Protein AF-A0A1H6VZK2-F1 (afdb_monomer)

Sequence (134 aa):
MATTILATEIADLRQQRRDTRRELARVRWWRRLVRARRDLAVAFIADPIGAGSAGLDLSWEALAAGAPTSSELADAVWPEAEASSVAALESLDDLDTRLAAYEARVVATLDSVTGQMVRAMARAHTVETEEEEA

Radius of gyration: 27.33 Å; Cα contacts (8 Å, |Δi|>4): 57; chains: 1; bounding box: 54×19×81 Å

Solvent-accessible surface area (backbone atoms only — not comparable to full-atom values): 7649 Å² total; per-residue (Å²): 110,69,66,62,53,48,52,50,54,42,51,52,37,53,50,51,44,52,52,42,52,53,50,48,52,52,50,53,51,51,45,53,51,47,49,53,52,41,53,52,39,50,49,62,68,66,45,62,77,81,69,61,84,75,83,70,63,75,71,58,60,76,68,42,87,86,62,82,47,76,66,58,51,43,49,72,74,46,77,71,75,72,80,65,45,73,69,57,48,54,54,42,50,55,48,47,52,54,48,50,57,47,46,52,52,43,51,54,47,41,54,50,40,49,54,49,37,52,52,47,51,53,54,46,52,54,52,54,53,54,63,73,75,104

pLDDT: mean 83.79, std 15.31, range [45.97, 98.5]

Organism: NCBI:txid1043493

Mean predicted aligned error: 9.45 Å

Nearest PDB structures (foldseek):
  8iyj-assembly1_b2  TM=3.675E-01  e=3.718E+00  Mus musculus
  5sx9-assembly1_B  TM=3.928E-01  e=4.965E+00  Homo sapiens
  5sxa-assembly1_B  TM=3.840E-01  e=5.261E+00  Homo sapiens
  8w9b-assembly1_B  TM=4.079E-01  e=7.026E+00  Homo sapiens

Structure (mmCIF, N/CA/C/O backbone):
data_AF-A0A1H6VZK2-F1
#
_entry.id   AF-A0A1H6VZK2-F1
#
loop_
_atom_site.group_PDB
_atom_site.id
_atom_site.type_symbol
_atom_site.label_atom_id
_atom_site.label_alt_id
_atom_site.label_comp_id
_atom_site.label_asym_id
_atom_site.label_entity_id
_atom_site.label_seq_id
_atom_site.pdbx_PDB_ins_code
_atom_site.Cartn_x
_atom_site.Cartn_y
_atom_site.Cartn_z
_atom_site.occupancy
_atom_site.B_iso_or_equiv
_atom_site.auth_seq_id
_atom_site.auth_comp_id
_atom_site.auth_asym_id
_atom_site.auth_atom_id
_atom_site.pdbx_PDB_model_num
ATOM 1 N N . MET A 1 1 ? -21.110 6.439 33.977 1.00 66.88 1 MET A N 1
ATOM 2 C CA . MET A 1 1 ? -19.693 6.854 33.777 1.00 66.88 1 MET A CA 1
ATOM 3 C C . MET A 1 1 ? -18.907 5.836 32.955 1.00 66.88 1 MET A C 1
ATOM 5 O O . MET A 1 1 ? -18.232 6.251 32.021 1.00 66.88 1 MET A O 1
ATOM 9 N N . ALA A 1 2 ? -18.998 4.534 33.262 1.00 77.50 2 ALA A N 1
ATOM 10 C CA . ALA A 1 2 ? -18.329 3.474 32.497 1.00 77.50 2 ALA A CA 1
ATOM 11 C C . ALA A 1 2 ? -18.714 3.479 31.001 1.00 77.50 2 ALA A C 1
ATOM 13 O O . ALA A 1 2 ? -17.837 3.457 30.141 1.00 77.50 2 ALA A O 1
ATOM 14 N N . THR A 1 3 ? -20.001 3.651 30.692 1.00 84.50 3 THR A N 1
ATOM 15 C CA . THR A 1 3 ? -20.553 3.733 29.326 1.00 84.50 3 THR A CA 1
ATOM 16 C C . THR A 1 3 ? -19.934 4.872 28.504 1.00 84.50 3 THR A C 1
ATOM 18 O O . THR A 1 3 ? -19.543 4.684 27.356 1.00 84.50 3 THR A O 1
ATOM 21 N N . THR A 1 4 ? -19.739 6.053 29.103 1.00 87.31 4 THR A N 1
ATOM 22 C CA . THR A 1 4 ? -19.118 7.219 28.442 1.00 87.31 4 THR A CA 1
ATOM 23 C C . THR A 1 4 ? -17.631 7.003 28.135 1.00 87.31 4 THR A C 1
ATOM 25 O O . THR A 1 4 ? -17.139 7.448 27.095 1.00 87.31 4 THR A O 1
ATOM 28 N N . ILE A 1 5 ? -16.913 6.297 29.016 1.00 89.62 5 ILE A N 1
ATOM 29 C CA . ILE A 1 5 ? -15.498 5.951 28.813 1.00 89.62 5 ILE A CA 1
ATOM 30 C C . ILE A 1 5 ? -15.371 4.952 27.656 1.00 89.62 5 ILE A C 1
ATOM 32 O O . ILE A 1 5 ? -14.576 5.175 26.744 1.00 89.62 5 ILE A O 1
ATOM 36 N N . LEU A 1 6 ? -16.209 3.910 27.638 1.00 91.44 6 LEU A N 1
ATOM 37 C CA . LEU A 1 6 ? -16.236 2.915 26.559 1.00 91.44 6 LEU A CA 1
ATOM 38 C C . LEU A 1 6 ? -16.628 3.536 25.210 1.00 91.44 6 LEU A C 1
ATOM 40 O O . LEU A 1 6 ? -16.025 3.219 24.185 1.00 91.44 6 LEU A O 1
ATOM 44 N N . ALA A 1 7 ? -17.586 4.466 25.195 1.00 91.75 7 ALA A N 1
ATOM 45 C CA . ALA A 1 7 ? -17.972 5.183 23.981 1.00 91.75 7 ALA A CA 1
ATOM 46 C C . ALA A 1 7 ? -16.813 6.010 23.395 1.00 91.75 7 ALA A C 1
ATOM 48 O O . ALA A 1 7 ? -16.605 6.001 22.178 1.00 91.75 7 ALA A O 1
ATOM 49 N N . THR A 1 8 ? -16.037 6.681 24.253 1.00 95.12 8 THR A N 1
ATOM 50 C CA . THR A 1 8 ? -14.837 7.433 23.845 1.00 95.12 8 THR A CA 1
ATOM 51 C C . THR A 1 8 ? -13.757 6.496 23.300 1.00 95.12 8 THR A C 1
ATOM 53 O O . THR A 1 8 ? -13.270 6.713 22.194 1.00 95.12 8 THR A O 1
ATOM 56 N N . GLU A 1 9 ? -13.466 5.391 23.999 1.00 96.19 9 GLU A N 1
ATOM 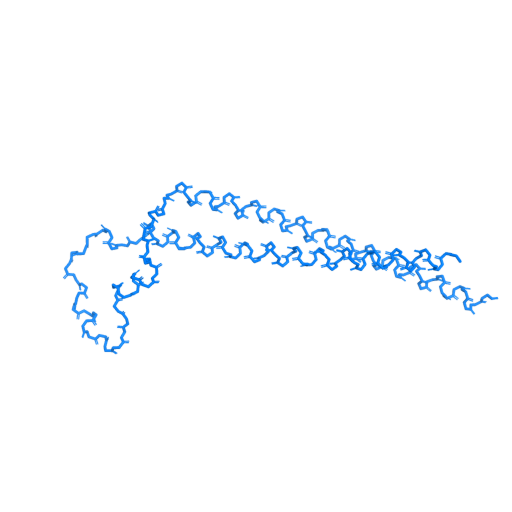57 C CA . GLU A 1 9 ? -12.498 4.374 23.550 1.00 96.19 9 GLU A CA 1
ATOM 58 C C . GLU A 1 9 ? -12.854 3.832 22.150 1.00 96.19 9 GLU A C 1
ATOM 60 O O . GLU A 1 9 ? -12.006 3.736 21.259 1.00 96.19 9 GLU A O 1
ATOM 65 N N . ILE A 1 10 ? -14.132 3.521 21.913 1.00 96.62 10 ILE A N 1
ATOM 66 C CA . ILE A 1 10 ? -14.611 3.037 20.611 1.00 96.62 10 ILE A CA 1
ATOM 67 C C . ILE A 1 10 ? -14.465 4.116 19.525 1.00 96.62 10 ILE A C 1
ATOM 69 O O . ILE A 1 10 ? -14.126 3.793 18.380 1.00 96.62 10 ILE A O 1
ATOM 73 N N . ALA A 1 11 ? -14.740 5.384 19.842 1.00 97.25 11 ALA A N 1
ATOM 74 C CA . ALA A 1 11 ? -14.588 6.489 18.897 1.00 97.25 11 ALA A CA 1
ATOM 75 C C . ALA A 1 11 ? -13.123 6.667 18.464 1.00 97.25 11 ALA A C 1
ATOM 77 O O . ALA A 1 11 ? -12.857 6.764 17.260 1.00 97.25 11 ALA A O 1
ATOM 78 N N . ASP A 1 12 ? -12.189 6.601 19.412 1.00 97.81 12 ASP A N 1
ATOM 79 C CA . ASP A 1 12 ? -10.751 6.692 19.152 1.00 97.81 12 ASP A CA 1
ATOM 80 C C . ASP A 1 12 ? -10.266 5.531 18.276 1.00 97.81 12 ASP A C 1
ATOM 82 O O . ASP A 1 12 ? -9.613 5.744 17.251 1.00 97.81 12 ASP A O 1
ATOM 86 N N . LEU A 1 13 ? -10.678 4.298 18.589 1.00 98.06 13 LEU A N 1
ATOM 87 C CA . LEU A 1 13 ? -10.338 3.115 17.790 1.00 98.06 13 LEU A CA 1
ATOM 88 C C . LEU A 1 13 ? -10.902 3.192 16.363 1.00 98.06 13 LEU A C 1
ATOM 90 O O . LEU A 1 13 ? -10.239 2.793 15.399 1.00 98.06 13 LEU A O 1
ATOM 94 N N . ARG A 1 14 ? -12.110 3.742 16.183 1.00 97.81 14 ARG A N 1
ATOM 95 C CA . ARG A 1 14 ? -12.684 3.986 14.846 1.00 97.81 14 ARG A CA 1
ATOM 96 C C . ARG A 1 14 ? -11.864 5.001 14.064 1.00 97.81 14 ARG A C 1
ATOM 98 O O . ARG A 1 14 ? -11.657 4.802 12.863 1.00 97.81 14 ARG A O 1
ATOM 105 N N . GLN A 1 15 ? -11.425 6.073 14.717 1.00 97.94 15 GLN A N 1
ATOM 106 C CA . GLN A 1 15 ? -10.599 7.090 14.083 1.00 97.94 15 GLN A CA 1
ATOM 107 C C . GLN A 1 15 ? -9.242 6.509 13.679 1.00 97.94 15 GLN A C 1
ATOM 109 O O . GLN A 1 15 ? -8.884 6.563 12.500 1.00 97.94 15 GLN A O 1
ATOM 114 N N . GLN A 1 16 ? -8.569 5.824 14.603 1.00 97.69 16 GLN A N 1
ATOM 115 C CA . GLN A 1 16 ? -7.300 5.154 14.342 1.00 97.69 16 GLN A CA 1
ATOM 116 C C . GLN A 1 16 ? -7.415 4.164 13.175 1.00 97.69 16 GLN A C 1
ATOM 118 O O . GLN A 1 16 ? -6.601 4.189 12.253 1.00 97.69 16 GLN A O 1
ATOM 123 N N . ARG A 1 17 ? -8.484 3.358 13.131 1.00 98.00 17 ARG A N 1
ATOM 124 C CA . ARG A 1 17 ? -8.746 2.422 12.027 1.00 98.00 17 ARG A CA 1
ATOM 125 C C . ARG A 1 17 ? -8.895 3.128 10.677 1.00 98.00 17 ARG A C 1
ATOM 127 O O . ARG A 1 17 ? -8.416 2.612 9.664 1.00 98.00 17 ARG A O 1
ATOM 134 N N . ARG A 1 18 ? -9.576 4.278 10.619 1.00 98.31 18 ARG A N 1
ATOM 135 C CA . ARG A 1 18 ? -9.721 5.059 9.374 1.00 98.31 18 ARG A CA 1
ATOM 136 C C . ARG A 1 18 ? -8.373 5.577 8.893 1.00 98.31 18 ARG A C 1
ATOM 138 O O . ARG A 1 18 ? -8.080 5.462 7.703 1.00 98.31 18 ARG A O 1
ATOM 145 N N . ASP A 1 19 ? -7.554 6.082 9.804 1.00 97.44 19 ASP A N 1
ATOM 146 C CA . ASP A 1 19 ? -6.239 6.620 9.469 1.00 97.44 19 ASP A CA 1
ATOM 147 C C . ASP A 1 19 ? -5.281 5.517 9.013 1.00 97.44 19 ASP A C 1
ATOM 149 O O . ASP A 1 19 ? -4.646 5.655 7.967 1.00 97.44 19 ASP A O 1
ATOM 153 N N . THR A 1 20 ? -5.283 4.354 9.675 1.00 96.56 20 THR A N 1
ATOM 154 C CA . THR A 1 20 ? -4.499 3.194 9.222 1.00 96.56 20 THR A CA 1
ATOM 155 C C . THR A 1 20 ? -4.932 2.707 7.832 1.00 96.56 20 THR A C 1
ATOM 157 O O . THR A 1 20 ? -4.088 2.349 7.014 1.00 96.56 20 THR A O 1
ATOM 160 N N . ARG A 1 21 ? -6.233 2.7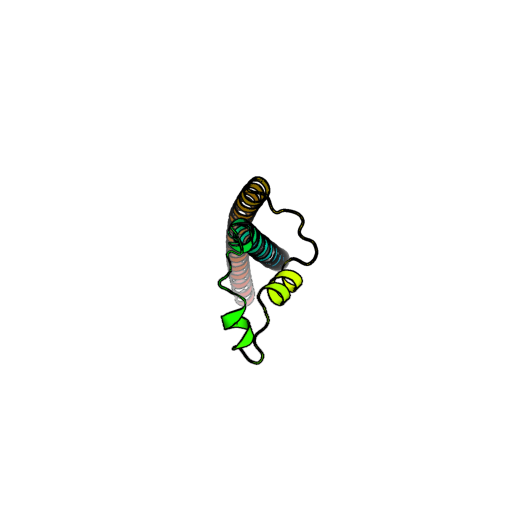36 7.498 1.00 98.25 21 ARG A N 1
ATOM 161 C CA . ARG A 1 21 ? -6.710 2.381 6.142 1.00 98.25 21 ARG A CA 1
ATOM 162 C C . ARG A 1 21 ? -6.249 3.372 5.073 1.00 98.25 21 ARG A C 1
ATOM 164 O O . ARG A 1 21 ? -5.934 2.946 3.963 1.00 98.25 21 ARG A O 1
ATOM 171 N N . ARG A 1 22 ? -6.227 4.672 5.385 1.00 98.44 22 ARG A N 1
ATOM 172 C CA . ARG A 1 22 ? -5.712 5.710 4.474 1.00 98.44 22 ARG A CA 1
ATOM 173 C C . ARG A 1 22 ? -4.227 5.507 4.214 1.00 98.44 22 ARG A C 1
ATOM 175 O O . ARG A 1 22 ? -3.806 5.549 3.061 1.00 98.44 22 ARG A O 1
ATOM 182 N N . GLU A 1 23 ? -3.466 5.221 5.266 1.00 96.69 23 GLU A N 1
ATOM 183 C CA . GLU A 1 23 ? -2.042 4.930 5.136 1.00 96.69 23 GLU A CA 1
ATOM 184 C C . GLU A 1 23 ? -1.806 3.667 4.302 1.00 96.69 23 GLU A C 1
ATOM 186 O O . GLU A 1 23 ? -1.025 3.694 3.357 1.00 96.69 23 GLU A O 1
ATOM 191 N N . LEU A 1 24 ? -2.565 2.592 4.540 1.00 97.88 24 LEU A N 1
ATOM 192 C CA . LEU A 1 24 ? -2.473 1.376 3.729 1.00 97.88 24 LEU A CA 1
ATOM 193 C C . LEU A 1 24 ? -2.730 1.648 2.237 1.00 97.88 24 LEU A C 1
ATOM 195 O O . LEU A 1 24 ? -2.020 1.127 1.377 1.00 97.88 24 LEU A O 1
ATOM 199 N N . ALA A 1 25 ? -3.734 2.469 1.916 1.00 98.00 25 ALA A N 1
ATOM 200 C CA . ALA A 1 25 ? -4.020 2.856 0.536 1.00 98.00 25 ALA A CA 1
ATOM 201 C C . ALA A 1 25 ? -2.865 3.658 -0.086 1.00 98.00 25 ALA A C 1
ATOM 203 O O . ALA A 1 25 ? -2.471 3.379 -1.219 1.00 98.00 25 ALA A O 1
ATOM 204 N N . ARG A 1 26 ? -2.287 4.602 0.667 1.00 97.12 26 ARG A N 1
ATOM 205 C CA . ARG A 1 26 ? -1.125 5.399 0.251 1.00 97.12 26 ARG A CA 1
ATOM 206 C C . ARG A 1 26 ? 0.095 4.520 -0.027 1.00 97.12 26 ARG A C 1
ATOM 208 O O . ARG A 1 26 ? 0.702 4.653 -1.085 1.00 97.12 26 ARG A O 1
ATOM 215 N N . VAL A 1 27 ? 0.428 3.601 0.880 1.00 96.69 27 VAL A N 1
ATOM 216 C CA . VAL A 1 27 ? 1.570 2.685 0.720 1.00 96.69 27 VAL A CA 1
ATOM 217 C C . VAL A 1 27 ? 1.395 1.809 -0.517 1.00 96.69 27 VAL A C 1
ATOM 219 O O . VAL A 1 27 ? 2.311 1.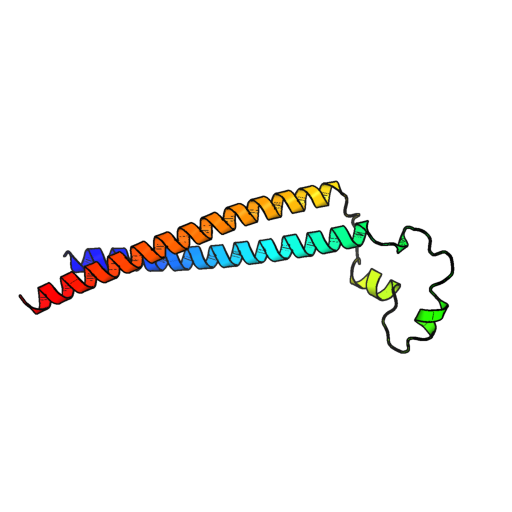694 -1.327 1.00 96.69 27 VAL A O 1
ATOM 222 N N . ARG A 1 28 ? 0.200 1.244 -0.717 1.00 97.88 28 ARG A N 1
ATOM 223 C CA . ARG A 1 28 ? -0.103 0.425 -1.901 1.00 97.88 28 ARG A CA 1
ATOM 224 C C . ARG A 1 28 ? -0.023 1.213 -3.199 1.00 97.88 28 ARG A C 1
ATOM 226 O O . ARG A 1 28 ? 0.436 0.673 -4.202 1.00 97.88 28 ARG A O 1
ATOM 233 N N . TRP A 1 29 ? -0.473 2.464 -3.189 1.00 98.00 29 TRP A N 1
ATOM 234 C CA . TRP A 1 29 ? -0.359 3.344 -4.345 1.00 98.00 29 TRP A CA 1
ATOM 235 C C . TRP A 1 29 ? 1.110 3.585 -4.711 1.00 98.00 29 TRP A C 1
ATOM 237 O O . TRP A 1 29 ? 1.501 3.320 -5.846 1.00 98.00 29 TRP A O 1
ATOM 247 N N . TRP A 1 30 ? 1.943 3.961 -3.736 1.00 97.00 30 TRP A N 1
ATOM 248 C CA . TRP A 1 30 ? 3.380 4.142 -3.956 1.00 97.00 30 TRP A CA 1
ATOM 249 C C . TRP A 1 30 ? 4.063 2.871 -4.445 1.00 97.00 30 TRP A C 1
ATOM 251 O O . TRP A 1 30 ? 4.849 2.913 -5.385 1.00 97.00 30 TRP A O 1
ATOM 261 N N . ARG A 1 31 ? 3.728 1.722 -3.859 1.00 97.06 31 ARG A N 1
ATOM 262 C CA . ARG A 1 31 ? 4.312 0.438 -4.244 1.00 97.06 31 ARG A CA 1
ATOM 263 C C . ARG A 1 31 ? 3.994 0.062 -5.694 1.00 97.06 31 ARG A C 1
ATOM 265 O O . ARG A 1 31 ? 4.864 -0.425 -6.409 1.00 97.06 31 ARG A O 1
ATOM 272 N N . ARG A 1 32 ? 2.769 0.336 -6.162 1.00 97.62 32 ARG A N 1
ATOM 273 C CA . ARG A 1 32 ? 2.398 0.162 -7.580 1.00 97.62 32 ARG A CA 1
ATOM 274 C C . ARG A 1 32 ? 3.214 1.072 -8.493 1.00 97.62 32 ARG A C 1
ATOM 276 O O . ARG A 1 32 ? 3.665 0.615 -9.535 1.00 97.62 32 ARG A O 1
ATOM 283 N N . LEU A 1 33 ? 3.421 2.324 -8.090 1.00 93.81 33 LEU A N 1
ATOM 284 C CA . LEU A 1 33 ? 4.196 3.282 -8.873 1.00 93.81 33 LEU A CA 1
ATOM 285 C C . LEU A 1 33 ? 5.677 2.884 -8.968 1.00 93.81 33 LEU A C 1
ATOM 287 O O . LEU A 1 33 ? 6.246 2.920 -10.054 1.00 93.81 33 LEU A O 1
ATOM 291 N N . VAL A 1 34 ? 6.281 2.444 -7.859 1.00 92.62 34 VAL A N 1
ATOM 292 C CA . VAL A 1 34 ? 7.674 1.961 -7.833 1.00 92.62 34 VAL A CA 1
ATOM 293 C C . VAL A 1 34 ? 7.850 0.751 -8.748 1.00 92.62 34 VAL A C 1
ATOM 295 O O . VAL A 1 34 ? 8.794 0.714 -9.530 1.00 92.62 34 VAL A O 1
ATOM 298 N N . ARG A 1 35 ? 6.913 -0.203 -8.716 1.00 93.69 35 ARG A N 1
ATOM 299 C CA . ARG A 1 35 ? 6.933 -1.369 -9.612 1.00 93.69 35 ARG A CA 1
ATOM 300 C C . ARG A 1 35 ? 6.790 -0.981 -11.074 1.00 93.69 35 ARG A C 1
ATOM 302 O O . ARG A 1 35 ? 7.609 -1.400 -11.872 1.00 93.69 35 ARG A O 1
ATOM 309 N N . ALA A 1 36 ? 5.839 -0.110 -11.405 1.00 92.31 36 ALA A N 1
ATOM 310 C CA . ALA A 1 36 ? 5.700 0.385 -12.772 1.00 92.31 36 ALA A CA 1
ATOM 311 C C . ALA A 1 36 ? 6.988 1.075 -13.258 1.00 92.31 36 ALA A C 1
ATOM 313 O O . ALA A 1 36 ? 7.427 0.859 -14.384 1.00 92.31 36 ALA A O 1
ATOM 31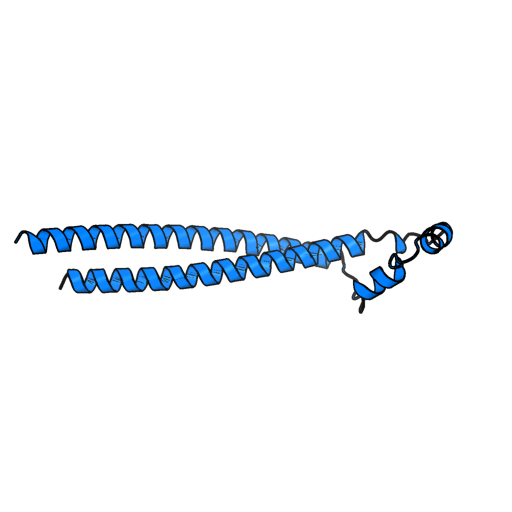4 N N . ARG A 1 37 ? 7.647 1.860 -12.394 1.00 89.75 37 ARG A N 1
ATOM 315 C CA . ARG A 1 37 ? 8.930 2.493 -12.728 1.00 89.75 37 ARG A CA 1
ATOM 316 C C . ARG A 1 37 ? 10.057 1.473 -12.907 1.00 89.75 37 ARG A C 1
ATOM 318 O O . ARG A 1 37 ? 10.879 1.660 -13.802 1.00 89.75 37 ARG A O 1
ATOM 325 N N . ARG A 1 38 ? 10.091 0.423 -12.081 1.00 90.06 38 ARG A N 1
ATOM 326 C CA . ARG A 1 38 ? 11.019 -0.711 -12.205 1.00 90.06 38 ARG A CA 1
ATOM 327 C C . ARG A 1 38 ? 10.811 -1.430 -13.534 1.00 90.06 38 ARG A C 1
ATOM 329 O O . ARG A 1 38 ? 11.781 -1.629 -14.251 1.00 90.06 38 ARG A O 1
ATOM 336 N N . ASP A 1 39 ? 9.570 -1.755 -13.880 1.00 90.25 39 ASP A N 1
ATOM 337 C CA . ASP A 1 39 ? 9.225 -2.451 -15.122 1.00 90.25 39 ASP A CA 1
ATOM 338 C C . ASP A 1 39 ? 9.671 -1.637 -16.347 1.00 90.25 39 ASP A C 1
ATOM 340 O O . ASP A 1 39 ? 10.303 -2.180 -17.251 1.00 90.25 39 ASP A O 1
ATOM 344 N N . LEU A 1 40 ? 9.451 -0.316 -16.332 1.00 86.31 40 LEU A N 1
ATOM 345 C CA . LEU A 1 40 ? 9.952 0.591 -17.372 1.00 86.31 40 LEU A CA 1
ATOM 346 C C . LEU A 1 40 ? 11.486 0.658 -17.420 1.00 86.31 40 LEU A C 1
ATOM 348 O O . LEU A 1 40 ? 12.060 0.706 -18.504 1.00 86.31 40 LEU A O 1
ATOM 352 N N . ALA A 1 41 ? 12.163 0.660 -16.268 1.00 85.81 41 ALA A N 1
ATOM 353 C CA . ALA A 1 41 ? 13.625 0.658 -16.218 1.00 85.81 41 ALA A CA 1
ATOM 354 C C . ALA A 1 41 ? 14.213 -0.655 -16.760 1.00 85.81 41 ALA A C 1
ATOM 356 O O . ALA A 1 41 ? 15.188 -0.625 -17.505 1.00 85.81 41 ALA A O 1
ATOM 357 N N . VAL A 1 42 ? 13.601 -1.798 -16.433 1.00 87.44 42 VAL A N 1
ATOM 358 C CA . VAL A 1 42 ? 13.977 -3.105 -16.990 1.00 87.44 42 VAL A CA 1
ATOM 359 C C . VAL A 1 42 ? 13.753 -3.125 -18.498 1.00 87.44 42 VAL A C 1
ATOM 361 O O . VAL A 1 42 ? 14.650 -3.547 -19.217 1.00 87.44 42 VAL A O 1
ATOM 364 N N . ALA A 1 43 ? 12.607 -2.636 -18.979 1.00 84.25 43 ALA A N 1
ATOM 365 C CA . ALA A 1 43 ? 12.316 -2.557 -20.409 1.00 84.25 43 ALA A CA 1
ATOM 366 C C . ALA A 1 43 ? 13.334 -1.682 -21.158 1.00 84.25 43 ALA A C 1
ATOM 368 O O . ALA A 1 43 ? 13.804 -2.084 -22.212 1.00 84.25 43 ALA A O 1
ATOM 369 N N . PHE A 1 44 ? 13.729 -0.541 -20.582 1.00 80.50 44 PHE A N 1
ATOM 370 C CA . PHE A 1 44 ? 14.757 0.334 -21.155 1.00 80.50 44 PHE A CA 1
ATOM 371 C C . PHE A 1 44 ? 16.136 -0.343 -21.224 1.00 80.50 44 PHE A C 1
ATOM 373 O O . PHE A 1 44 ? 16.832 -0.230 -22.224 1.00 80.50 44 PHE A O 1
ATOM 380 N N . ILE A 1 45 ? 16.540 -1.070 -20.175 1.00 79.38 45 ILE A N 1
ATOM 381 C CA . ILE A 1 45 ? 17.822 -1.799 -20.156 1.00 79.38 45 ILE A CA 1
ATOM 382 C C . ILE A 1 45 ? 17.797 -2.998 -21.116 1.00 79.38 45 ILE A C 1
ATOM 384 O O . ILE A 1 45 ? 18.820 -3.340 -21.706 1.00 79.38 45 ILE A O 1
ATOM 388 N N . ALA A 1 46 ? 16.645 -3.656 -21.245 1.00 78.12 46 ALA A N 1
ATOM 389 C CA . ALA A 1 46 ? 16.451 -4.817 -22.104 1.00 78.12 46 ALA A CA 1
ATOM 390 C C . ALA A 1 46 ? 16.154 -4.453 -23.568 1.00 78.12 46 ALA A C 1
ATOM 392 O O . ALA A 1 46 ? 16.012 -5.373 -24.375 1.00 78.12 46 ALA A O 1
ATOM 393 N N . ASP A 1 47 ? 16.039 -3.161 -23.902 1.00 68.75 47 ASP A N 1
ATOM 394 C CA . ASP A 1 47 ? 15.649 -2.699 -25.231 1.00 68.75 47 ASP A CA 1
ATOM 395 C C . ASP A 1 47 ? 16.641 -3.198 -26.304 1.00 68.75 47 ASP A C 1
ATOM 397 O O . ASP A 1 47 ? 17.817 -2.809 -26.307 1.00 68.75 47 ASP A O 1
ATOM 401 N N . PRO A 1 48 ? 16.199 -4.068 -27.233 1.00 56.31 48 PRO A N 1
ATOM 402 C CA . PRO A 1 48 ? 17.048 -4.586 -28.297 1.00 56.31 48 PRO A CA 1
ATOM 403 C C . PRO A 1 48 ? 17.426 -3.527 -29.342 1.00 56.31 48 PRO A C 1
ATOM 405 O O . PRO A 1 48 ? 18.335 -3.781 -30.132 1.00 56.31 48 PRO A O 1
ATOM 408 N N . ILE A 1 49 ? 16.797 -2.343 -29.356 1.00 54.09 49 ILE A N 1
ATOM 409 C CA . ILE A 1 49 ? 17.053 -1.296 -30.363 1.00 54.09 49 ILE A CA 1
ATOM 410 C C . ILE A 1 49 ? 18.499 -0.757 -30.279 1.00 54.09 49 ILE A C 1
ATOM 412 O O . ILE A 1 49 ? 19.064 -0.321 -31.285 1.00 54.09 49 ILE A O 1
ATOM 416 N N . GLY A 1 50 ? 19.168 -0.885 -29.124 1.00 52.09 50 GLY A N 1
ATOM 417 C CA . GLY A 1 50 ? 20.602 -0.596 -28.981 1.00 52.09 50 GLY A CA 1
ATOM 418 C C . GLY A 1 50 ? 21.540 -1.654 -29.588 1.00 52.09 50 GLY A C 1
ATOM 419 O O . GLY A 1 50 ? 22.700 -1.360 -29.881 1.00 52.09 50 GLY A O 1
ATOM 420 N N . ALA A 1 51 ? 21.057 -2.876 -29.826 1.00 47.31 51 ALA A N 1
ATOM 421 C CA . ALA A 1 51 ? 21.822 -3.992 -30.380 1.00 47.31 51 ALA A CA 1
ATOM 422 C C . ALA A 1 51 ? 21.688 -4.066 -31.910 1.00 47.31 51 ALA A C 1
ATOM 424 O O . ALA A 1 51 ? 21.412 -5.117 -32.475 1.00 47.31 51 ALA A O 1
ATOM 425 N N . GLY A 1 52 ? 21.911 -2.938 -32.586 1.00 45.97 52 GLY A N 1
ATOM 426 C CA . GLY A 1 52 ? 22.001 -2.868 -34.040 1.00 45.97 52 GLY A CA 1
ATOM 427 C C . GLY A 1 52 ? 20.661 -3.061 -34.744 1.00 45.97 52 GLY A C 1
ATOM 428 O O . GLY A 1 52 ? 20.210 -4.182 -34.968 1.00 45.97 52 GLY A O 1
ATOM 429 N N . SER A 1 53 ? 20.103 -1.956 -35.241 1.00 48.28 53 SER A N 1
ATOM 430 C CA . SER A 1 53 ? 19.138 -1.941 -36.343 1.00 48.28 53 SER A CA 1
ATOM 431 C C . SER A 1 53 ? 19.777 -2.469 -37.641 1.00 48.28 53 SER A C 1
ATOM 433 O O . SER A 1 53 ? 19.899 -1.789 -38.659 1.00 48.28 53 SER A O 1
ATOM 435 N N . ALA A 1 54 ? 20.219 -3.723 -37.630 1.00 51.25 54 ALA A N 1
ATOM 436 C CA . ALA A 1 54 ? 20.715 -4.424 -38.796 1.00 51.25 54 ALA A CA 1
ATOM 437 C C . ALA A 1 54 ? 19.519 -4.900 -39.640 1.00 51.25 54 ALA A C 1
ATOM 439 O O . ALA A 1 54 ? 19.191 -6.080 -39.704 1.00 51.25 54 ALA A O 1
ATOM 440 N N . GLY A 1 55 ? 18.860 -3.939 -40.290 1.00 52.41 55 GLY A N 1
ATOM 441 C CA . GLY A 1 55 ? 18.317 -4.098 -41.640 1.00 52.41 55 GLY A CA 1
ATOM 442 C C . GLY A 1 55 ? 17.042 -4.918 -41.856 1.00 52.41 55 GLY A C 1
ATOM 443 O O . GLY A 1 55 ? 16.685 -5.094 -43.018 1.00 52.41 55 GLY A O 1
ATOM 444 N N . LEU A 1 56 ? 16.347 -5.406 -40.821 1.00 51.34 56 LEU A N 1
ATOM 445 C CA . LEU A 1 56 ? 15.185 -6.298 -41.012 1.00 51.34 56 LEU A CA 1
ATOM 446 C C . LEU A 1 56 ? 13.796 -5.672 -40.770 1.00 51.34 56 LEU A C 1
ATOM 448 O O . LEU A 1 56 ? 12.806 -6.245 -41.226 1.00 51.34 56 LEU A O 1
ATOM 452 N N . ASP A 1 57 ? 13.693 -4.504 -40.131 1.00 55.62 57 ASP A N 1
ATOM 453 C CA . ASP A 1 57 ? 12.415 -4.075 -39.523 1.00 55.62 57 ASP A CA 1
ATOM 454 C C . ASP A 1 57 ? 11.497 -3.224 -40.424 1.00 55.62 57 ASP A C 1
ATOM 456 O O . ASP A 1 57 ? 10.273 -3.338 -40.390 1.00 55.62 57 ASP A O 1
ATOM 460 N N . LEU A 1 58 ? 12.072 -2.441 -41.342 1.00 55.69 58 LEU A N 1
ATOM 461 C CA . LEU A 1 58 ? 11.305 -1.483 -42.156 1.00 55.69 58 LEU A CA 1
ATOM 462 C C . LEU A 1 58 ? 10.295 -2.143 -43.117 1.00 55.69 58 LEU A C 1
ATOM 464 O O . LEU A 1 58 ? 9.365 -1.486 -43.581 1.00 55.69 58 LEU A O 1
ATOM 468 N N . SER A 1 59 ? 10.465 -3.431 -43.443 1.00 57.88 59 SER A N 1
ATOM 469 C CA . SER A 1 59 ? 9.601 -4.124 -44.413 1.00 57.88 59 SER A CA 1
ATOM 470 C C . SER A 1 59 ? 8.290 -4.657 -43.822 1.00 57.88 59 SER A C 1
ATOM 472 O O . SER A 1 59 ? 7.310 -4.775 -44.555 1.00 57.88 59 SER A O 1
ATOM 474 N N . TRP A 1 60 ? 8.245 -4.938 -42.514 1.00 60.66 60 TRP A N 1
ATOM 475 C CA . TRP A 1 60 ? 7.047 -5.454 -41.840 1.00 60.66 60 TRP A CA 1
ATOM 476 C C . TRP A 1 60 ? 6.179 -4.333 -41.268 1.00 60.66 60 TRP A C 1
ATOM 478 O O . TRP A 1 60 ? 4.957 -4.395 -41.399 1.00 60.66 60 TRP A O 1
ATOM 488 N N . GLU A 1 61 ? 6.789 -3.271 -40.731 1.00 58.25 61 GLU A N 1
ATOM 489 C CA . GLU A 1 61 ? 6.061 -2.075 -40.279 1.00 58.25 61 GLU A CA 1
ATOM 490 C C . GLU A 1 61 ? 5.309 -1.395 -41.437 1.00 58.25 61 GLU A C 1
ATOM 492 O O . GLU A 1 61 ? 4.167 -0.974 -41.276 1.00 58.25 61 GLU A O 1
ATOM 497 N N . ALA A 1 62 ? 5.882 -1.395 -42.647 1.00 59.66 62 ALA A N 1
ATOM 498 C CA . ALA A 1 62 ? 5.237 -0.862 -43.850 1.00 59.66 62 ALA A CA 1
ATOM 499 C C . ALA A 1 62 ? 3.977 -1.641 -44.293 1.00 59.66 62 ALA A C 1
ATOM 501 O O . ALA A 1 62 ? 3.166 -1.116 -45.058 1.00 59.66 62 ALA A O 1
ATOM 502 N N . LEU A 1 63 ? 3.805 -2.887 -43.835 1.00 62.16 63 LEU A N 1
ATOM 503 C CA . LEU A 1 63 ? 2.652 -3.739 -44.154 1.00 62.16 63 LEU A CA 1
ATOM 504 C C . LEU A 1 63 ? 1.540 -3.660 -43.096 1.00 62.16 63 LEU A C 1
ATOM 506 O O . LEU A 1 63 ? 0.409 -4.078 -43.360 1.00 62.16 63 LEU A O 1
ATOM 510 N N . ALA A 1 64 ? 1.826 -3.117 -41.912 1.00 64.44 64 ALA A N 1
ATOM 511 C CA . ALA A 1 64 ? 0.881 -3.026 -40.808 1.00 64.44 64 ALA A CA 1
ATOM 512 C C . ALA A 1 64 ? 0.054 -1.734 -40.905 1.00 64.44 64 ALA A C 1
ATOM 514 O O . ALA A 1 64 ? 0.289 -0.759 -40.194 1.00 64.44 64 ALA A O 1
ATOM 515 N N . ALA A 1 65 ? -0.928 -1.708 -41.811 1.00 67.62 65 ALA A N 1
ATOM 516 C CA . ALA A 1 65 ? -1.799 -0.547 -41.988 1.00 67.62 65 ALA A CA 1
ATOM 517 C C . ALA A 1 65 ? -2.511 -0.166 -40.669 1.00 67.62 65 ALA A C 1
ATOM 519 O O . ALA A 1 65 ? -3.441 -0.846 -40.235 1.00 67.62 65 ALA A O 1
ATOM 520 N N . GLY A 1 66 ? -2.076 0.941 -40.056 1.00 68.81 66 GLY A N 1
ATOM 521 C CA . GLY A 1 66 ? -2.655 1.515 -38.837 1.00 68.81 66 GLY A CA 1
ATOM 522 C C . GLY A 1 66 ? -2.034 1.053 -37.514 1.00 68.81 66 GLY A C 1
ATOM 523 O O . GLY A 1 66 ? -2.535 1.455 -36.464 1.00 68.81 66 GLY A O 1
ATOM 524 N N . ALA A 1 67 ? -0.976 0.233 -37.532 1.00 74.94 67 ALA A N 1
ATOM 525 C CA . ALA A 1 67 ? -0.217 -0.072 -36.319 1.00 74.94 67 ALA A CA 1
ATOM 526 C C . ALA A 1 67 ? 0.798 1.052 -36.029 1.00 74.94 67 ALA A C 1
ATOM 528 O O . ALA A 1 67 ? 1.439 1.519 -36.972 1.00 74.94 67 ALA A O 1
ATOM 529 N N . PRO A 1 68 ? 0.953 1.485 -34.764 1.00 74.19 68 PRO A N 1
ATOM 530 C CA . PRO A 1 68 ? 1.977 2.458 -34.406 1.00 74.19 68 PRO A CA 1
ATOM 531 C C . PRO A 1 68 ? 3.371 1.872 -34.647 1.00 74.19 68 PRO A C 1
ATOM 533 O O . PRO A 1 68 ? 3.604 0.695 -34.351 1.00 74.19 68 PRO A O 1
ATOM 536 N N . THR A 1 69 ? 4.283 2.677 -35.190 1.00 75.38 69 THR A N 1
ATOM 537 C CA . THR A 1 69 ? 5.656 2.227 -35.468 1.00 75.38 69 THR A CA 1
ATOM 538 C C . THR A 1 69 ? 6.456 2.070 -34.176 1.00 75.38 69 THR A C 1
ATOM 540 O O . THR A 1 69 ? 6.139 2.678 -33.148 1.00 75.38 69 THR A O 1
ATOM 543 N N . SER A 1 70 ? 7.545 1.300 -34.217 1.00 73.50 70 SER A N 1
ATOM 544 C CA . SER A 1 70 ? 8.442 1.161 -33.064 1.00 73.50 70 SER A CA 1
ATOM 545 C C . SER A 1 70 ? 9.015 2.510 -32.617 1.00 73.50 70 SER A C 1
ATOM 547 O O . SER A 1 70 ? 9.184 2.730 -31.421 1.00 73.50 70 SER A O 1
ATOM 549 N N . SER A 1 71 ? 9.237 3.450 -33.548 1.00 71.75 71 SER A N 1
ATOM 550 C CA . SER A 1 71 ? 9.657 4.820 -33.223 1.00 71.75 71 SER A CA 1
ATOM 551 C C . SER A 1 71 ? 8.552 5.639 -32.550 1.00 71.75 71 SER A C 1
ATOM 553 O O . SER A 1 71 ? 8.830 6.325 -31.577 1.00 71.75 71 SER A O 1
ATOM 555 N N . GLU A 1 72 ? 7.297 5.544 -33.007 1.00 71.44 72 GLU A N 1
ATOM 556 C CA . GLU A 1 72 ? 6.161 6.232 -32.370 1.00 71.44 72 GLU A CA 1
ATOM 557 C C . GLU A 1 72 ? 5.917 5.719 -30.946 1.00 71.44 72 GLU A C 1
ATOM 559 O O . GLU A 1 72 ? 5.648 6.502 -30.033 1.00 71.44 72 GLU A O 1
ATOM 564 N N . LEU A 1 73 ? 6.039 4.404 -30.739 1.00 78.25 73 LEU A N 1
ATOM 565 C CA . LEU A 1 73 ? 5.962 3.801 -29.410 1.00 78.25 73 LEU A CA 1
ATOM 566 C C . LEU A 1 73 ? 7.149 4.222 -28.539 1.00 78.25 73 LEU A C 1
ATOM 568 O O . LEU A 1 73 ? 6.948 4.542 -27.368 1.00 78.25 73 LEU A O 1
ATOM 572 N N . ALA A 1 74 ? 8.362 4.263 -29.095 1.00 73.38 74 ALA A N 1
ATOM 573 C CA . ALA A 1 74 ? 9.543 4.690 -28.360 1.00 73.38 74 ALA A CA 1
ATOM 574 C C . ALA A 1 74 ? 9.458 6.163 -27.932 1.00 73.38 74 ALA A C 1
ATOM 576 O O . ALA A 1 74 ? 9.681 6.463 -26.761 1.00 73.38 74 ALA A O 1
ATOM 577 N N . ASP A 1 75 ? 9.045 7.061 -28.826 1.00 73.12 75 ASP A N 1
ATOM 578 C CA . ASP A 1 75 ? 8.863 8.486 -28.525 1.00 73.12 75 ASP A CA 1
ATOM 579 C C . ASP A 1 75 ? 7.745 8.714 -27.491 1.00 73.12 75 ASP A C 1
ATOM 581 O O . ASP A 1 75 ? 7.854 9.583 -26.624 1.00 73.12 75 ASP A O 1
ATOM 585 N N . ALA A 1 76 ? 6.674 7.912 -27.535 1.00 76.19 76 ALA A N 1
ATOM 586 C CA . ALA A 1 76 ? 5.583 7.992 -26.565 1.00 76.19 76 ALA A CA 1
ATOM 587 C C . ALA A 1 76 ? 5.970 7.465 -25.170 1.00 76.19 76 ALA A C 1
ATOM 589 O O . ALA A 1 76 ? 5.459 7.960 -24.162 1.00 76.19 76 ALA A O 1
ATOM 590 N N . VAL A 1 77 ? 6.841 6.453 -25.099 1.00 75.06 77 VAL A N 1
ATOM 591 C CA . VAL A 1 77 ? 7.245 5.798 -23.842 1.00 75.06 77 VAL A CA 1
ATOM 592 C C . VAL A 1 77 ? 8.482 6.460 -23.216 1.00 75.06 77 VAL A C 1
ATOM 594 O O . VAL A 1 77 ? 8.567 6.531 -21.987 1.00 75.06 77 VAL A O 1
ATOM 597 N N . TRP A 1 78 ? 9.402 6.998 -24.024 1.00 74.94 78 TRP A N 1
ATOM 598 C CA . TRP A 1 78 ? 10.663 7.622 -23.594 1.00 74.94 78 TRP A CA 1
ATOM 599 C C . TRP A 1 78 ? 10.881 9.035 -24.190 1.00 74.94 78 TRP A C 1
ATOM 601 O O . TRP A 1 78 ? 11.894 9.268 -24.848 1.00 74.94 78 TRP A O 1
ATOM 611 N N . PRO A 1 79 ? 9.992 10.016 -23.931 1.00 64.44 79 PRO A N 1
ATOM 612 C CA . PRO A 1 79 ? 10.083 11.357 -24.532 1.00 64.44 79 PRO A CA 1
ATOM 613 C C . PRO A 1 79 ? 11.334 12.150 -24.106 1.00 64.44 79 PRO A C 1
ATOM 615 O O . PRO A 1 79 ? 11.824 12.995 -24.849 1.00 64.44 79 PRO A O 1
ATOM 618 N N . GLU A 1 80 ? 11.872 11.862 -22.918 1.00 64.06 80 GLU A N 1
ATOM 619 C CA . GLU A 1 80 ? 13.121 12.410 -22.386 1.00 64.06 80 GLU A CA 1
ATOM 620 C C . GLU A 1 80 ? 13.907 11.241 -21.785 1.00 64.06 80 GLU A C 1
ATOM 622 O O . GLU A 1 80 ? 13.717 10.872 -20.625 1.00 64.06 80 GLU A O 1
ATOM 627 N N . ALA A 1 81 ? 14.727 10.573 -22.598 1.00 59.50 81 ALA A N 1
ATOM 628 C CA . ALA A 1 81 ? 15.494 9.408 -22.169 1.00 59.50 81 ALA A CA 1
ATOM 629 C C . ALA A 1 81 ? 16.633 9.807 -21.207 1.00 59.50 81 ALA A C 1
ATOM 631 O O . ALA A 1 81 ? 17.812 9.792 -21.559 1.00 59.50 81 ALA A O 1
ATOM 632 N N . GLU A 1 82 ? 16.300 10.142 -19.960 1.00 60.47 82 GLU A N 1
ATOM 633 C CA . GLU A 1 82 ? 17.256 10.023 -18.865 1.00 60.47 82 GLU A CA 1
ATOM 634 C C . GLU A 1 82 ? 17.610 8.539 -18.730 1.00 60.47 82 GLU A C 1
ATOM 636 O O . GLU A 1 82 ? 16.772 7.707 -18.365 1.00 60.47 82 GLU A O 1
ATOM 641 N N . ALA A 1 83 ? 18.853 8.199 -19.082 1.00 61.53 83 ALA A N 1
ATOM 642 C CA . ALA A 1 83 ? 19.345 6.830 -19.086 1.00 61.53 83 ALA A CA 1
ATOM 643 C C . ALA A 1 83 ? 19.072 6.159 -17.729 1.00 61.53 83 ALA A C 1
ATOM 645 O O . ALA A 1 83 ? 19.689 6.485 -16.712 1.00 61.53 83 ALA A O 1
ATOM 646 N N . SER A 1 84 ? 18.132 5.210 -17.706 1.00 67.19 84 SER A N 1
ATOM 647 C CA . SER A 1 84 ? 17.883 4.399 -16.515 1.00 67.19 84 SER A CA 1
ATOM 648 C C . SER A 1 84 ? 19.052 3.426 -16.359 1.00 67.19 84 SER A C 1
ATOM 650 O O . SER A 1 84 ? 19.328 2.628 -17.251 1.00 67.19 84 SER A O 1
ATOM 652 N N . SER A 1 85 ? 19.780 3.523 -15.247 1.00 70.31 85 SER A N 1
ATOM 653 C CA . SER A 1 85 ? 20.957 2.693 -14.972 1.00 70.31 85 SER A CA 1
ATOM 654 C C . SER A 1 85 ? 20.602 1.460 -14.137 1.00 70.31 85 SER A C 1
ATOM 656 O O . SER A 1 85 ? 19.606 1.447 -13.413 1.00 70.31 85 SER A O 1
ATOM 658 N N . VAL A 1 86 ? 21.459 0.434 -14.169 1.00 74.94 86 VAL A N 1
ATOM 659 C CA . VAL A 1 86 ? 21.332 -0.746 -13.288 1.00 74.94 86 VAL A CA 1
ATOM 660 C C . VAL A 1 86 ? 21.339 -0.340 -11.805 1.00 74.94 86 VAL A C 1
ATOM 662 O O . VAL A 1 86 ? 20.557 -0.865 -11.022 1.00 74.94 86 VAL A O 1
ATOM 665 N N . ALA A 1 87 ? 22.131 0.667 -11.423 1.00 74.25 87 ALA A N 1
ATOM 666 C CA . ALA A 1 87 ? 22.140 1.197 -10.055 1.00 74.25 87 ALA A CA 1
ATOM 667 C C . ALA A 1 87 ? 20.797 1.847 -9.657 1.00 74.25 87 ALA A C 1
ATOM 669 O O . ALA A 1 87 ? 20.361 1.743 -8.510 1.00 74.25 87 ALA A O 1
ATOM 670 N N . ALA A 1 88 ? 20.104 2.496 -10.600 1.00 80.06 88 ALA A N 1
ATOM 671 C CA . ALA A 1 88 ? 18.757 3.009 -10.359 1.00 80.06 88 ALA A CA 1
ATOM 672 C C . ALA A 1 88 ? 17.742 1.869 -10.159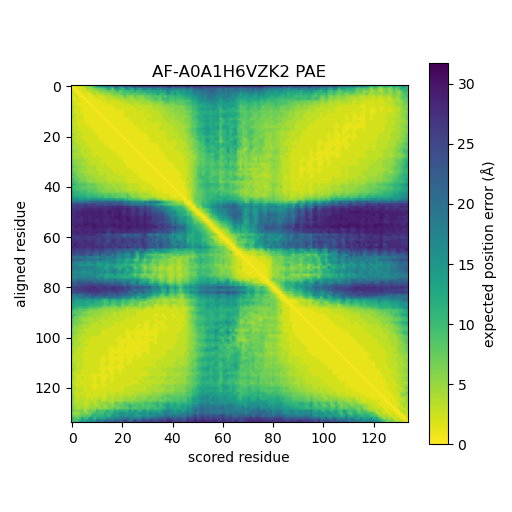 1.00 80.06 88 ALA A C 1
ATOM 674 O O . ALA A 1 88 ? 16.817 2.011 -9.360 1.00 80.06 88 ALA A O 1
ATOM 675 N N . LEU A 1 89 ? 17.932 0.729 -10.833 1.00 86.25 89 LEU A N 1
ATOM 676 C CA . LEU A 1 89 ? 17.101 -0.462 -10.651 1.00 86.25 89 LEU A CA 1
ATOM 677 C C . LEU A 1 89 ? 17.272 -1.072 -9.250 1.00 86.25 89 LEU A C 1
ATOM 679 O O . LEU A 1 89 ? 16.275 -1.336 -8.585 1.00 86.25 89 LEU A O 1
ATOM 683 N N . GLU A 1 90 ? 18.510 -1.220 -8.770 1.00 87.06 90 GLU A N 1
ATOM 684 C CA . GLU A 1 90 ? 18.790 -1.681 -7.399 1.00 87.06 90 GLU A CA 1
ATOM 685 C C . GLU A 1 90 ? 18.133 -0.767 -6.352 1.00 87.06 90 GLU A C 1
ATOM 687 O O . GLU A 1 90 ? 17.491 -1.237 -5.413 1.00 87.06 90 GLU A O 1
ATOM 692 N N . SER A 1 91 ? 18.192 0.553 -6.558 1.00 86.31 91 SER A N 1
ATOM 693 C CA . SER A 1 91 ? 17.528 1.519 -5.676 1.00 86.31 91 SER A CA 1
ATOM 694 C C . SER A 1 91 ? 15.998 1.364 -5.648 1.00 86.31 91 SER A C 1
ATOM 696 O O . SER A 1 91 ? 15.381 1.503 -4.586 1.00 86.31 91 SER A O 1
ATOM 698 N N . LEU A 1 92 ? 15.369 1.054 -6.790 1.00 90.12 92 LEU A N 1
ATOM 699 C CA . LEU A 1 92 ? 13.928 0.782 -6.870 1.00 90.12 92 LEU A CA 1
ATOM 700 C C . LEU A 1 92 ? 13.552 -0.523 -6.152 1.00 90.12 92 LEU A C 1
ATOM 702 O O . LEU A 1 92 ? 12.501 -0.582 -5.508 1.00 90.12 92 LEU A O 1
ATOM 706 N N . ASP A 1 93 ? 14.413 -1.537 -6.208 1.00 92.56 93 ASP A N 1
ATOM 707 C CA . ASP A 1 93 ? 14.220 -2.823 -5.530 1.00 92.56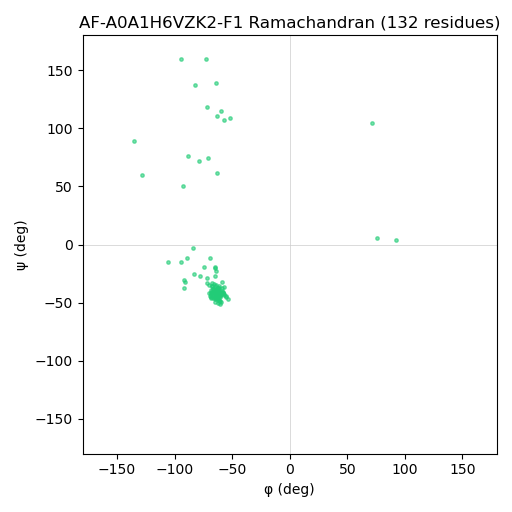 93 ASP A CA 1
ATOM 708 C C . ASP A 1 93 ? 14.314 -2.693 -4.010 1.00 92.56 93 ASP A C 1
ATOM 710 O O . ASP A 1 93 ? 13.455 -3.202 -3.275 1.00 92.56 93 ASP A O 1
ATOM 714 N N . ASP A 1 94 ? 15.301 -1.936 -3.534 1.00 93.50 94 ASP A N 1
ATOM 715 C CA . ASP A 1 94 ? 15.428 -1.572 -2.126 1.00 93.50 94 ASP A CA 1
ATOM 716 C C . ASP A 1 94 ? 14.192 -0.805 -1.641 1.00 93.50 94 ASP A C 1
ATOM 718 O O . ASP A 1 94 ? 13.685 -1.033 -0.534 1.00 93.50 94 ASP A O 1
ATOM 722 N N . LEU A 1 95 ? 13.665 0.095 -2.476 1.00 93.12 95 LEU A N 1
ATOM 723 C CA . LEU A 1 95 ? 12.471 0.863 -2.153 1.00 93.12 95 LEU A CA 1
ATOM 724 C C . LEU A 1 95 ? 11.205 -0.011 -2.108 1.00 93.12 95 LEU A C 1
ATOM 726 O O . LEU A 1 95 ? 10.450 0.112 -1.138 1.00 93.12 95 LEU A O 1
ATOM 730 N N . ASP A 1 96 ? 10.971 -0.915 -3.075 1.00 96.00 96 ASP A N 1
ATOM 731 C CA . ASP A 1 96 ? 9.838 -1.866 -3.018 1.00 96.00 96 ASP A CA 1
ATOM 732 C C . ASP A 1 96 ? 9.946 -2.756 -1.778 1.00 96.00 96 ASP A C 1
ATOM 734 O O . ASP A 1 96 ? 8.949 -2.955 -1.085 1.00 96.00 96 ASP A O 1
ATOM 738 N N . THR A 1 97 ? 11.151 -3.216 -1.435 1.00 97.25 97 THR A N 1
ATOM 739 C CA . THR A 1 97 ? 11.395 -4.041 -0.243 1.00 97.25 97 THR A CA 1
ATOM 740 C C . THR A 1 97 ? 11.029 -3.293 1.039 1.00 97.25 97 THR A C 1
ATOM 742 O O . THR A 1 97 ? 10.295 -3.805 1.893 1.00 97.25 97 THR A O 1
ATOM 745 N N . ARG A 1 98 ? 11.476 -2.039 1.173 1.00 97.19 98 ARG A N 1
ATOM 746 C CA . ARG A 1 98 ? 11.148 -1.188 2.328 1.00 97.19 98 ARG A CA 1
ATOM 747 C C . ARG A 1 98 ? 9.652 -0.879 2.406 1.00 97.19 98 ARG A C 1
ATOM 749 O O . ARG A 1 98 ? 9.084 -0.928 3.501 1.00 97.19 98 ARG A O 1
ATOM 756 N N . LEU A 1 99 ? 9.008 -0.598 1.271 1.00 96.56 99 LEU A N 1
ATOM 757 C CA . LEU A 1 99 ? 7.563 -0.369 1.189 1.00 96.56 99 LEU A CA 1
ATOM 758 C C . LEU A 1 99 ? 6.767 -1.633 1.524 1.00 96.56 99 LEU A C 1
ATOM 760 O O . LEU A 1 99 ? 5.778 -1.540 2.243 1.00 96.56 99 LEU A O 1
ATOM 764 N N . ALA A 1 100 ? 7.209 -2.808 1.078 1.00 97.81 100 ALA A N 1
ATOM 765 C CA . ALA A 1 100 ? 6.589 -4.091 1.394 1.00 97.81 100 ALA A CA 1
ATOM 766 C C . ALA A 1 100 ? 6.635 -4.386 2.898 1.00 97.81 100 ALA A C 1
ATOM 768 O O . ALA A 1 100 ? 5.622 -4.746 3.500 1.00 97.81 100 ALA A O 1
ATOM 769 N N . ALA A 1 101 ? 7.798 -4.177 3.521 1.00 97.56 101 ALA A N 1
ATOM 770 C CA . ALA A 1 101 ? 7.957 -4.339 4.961 1.00 97.56 101 ALA A CA 1
ATOM 771 C C . ALA A 1 101 ? 7.081 -3.347 5.742 1.00 97.56 101 ALA A C 1
ATOM 773 O O . ALA A 1 101 ? 6.517 -3.692 6.781 1.00 97.56 101 ALA A O 1
ATOM 774 N N . TYR A 1 102 ? 6.953 -2.111 5.253 1.00 97.50 102 TYR A N 1
ATOM 775 C CA . TYR A 1 102 ? 6.067 -1.125 5.863 1.00 97.50 102 TYR A CA 1
ATOM 776 C C . TYR A 1 102 ? 4.587 -1.481 5.685 1.00 97.50 102 TYR A C 1
ATOM 778 O O . TYR A 1 102 ? 3.850 -1.453 6.668 1.00 97.50 102 TYR A O 1
ATOM 786 N N . GLU A 1 103 ? 4.168 -1.902 4.488 1.00 98.12 103 GLU A N 1
ATOM 787 C CA . GLU A 1 103 ? 2.809 -2.382 4.218 1.00 98.12 103 GLU A CA 1
ATOM 788 C C . GLU A 1 103 ? 2.423 -3.499 5.193 1.00 98.12 103 GLU A C 1
ATOM 790 O O . GLU A 1 103 ? 1.363 -3.427 5.810 1.00 98.12 103 GLU A O 1
ATOM 795 N N . ALA A 1 104 ? 3.306 -4.481 5.403 1.00 98.38 104 ALA A N 1
ATOM 796 C CA . ALA A 1 104 ? 3.075 -5.571 6.347 1.00 98.38 104 ALA A CA 1
ATOM 797 C C . ALA A 1 104 ? 2.842 -5.065 7.784 1.00 98.38 104 ALA A C 1
ATOM 799 O O . ALA A 1 104 ? 1.922 -5.526 8.460 1.00 98.38 104 ALA A O 1
ATOM 800 N N . ARG A 1 105 ? 3.617 -4.070 8.242 1.00 98.31 105 ARG A N 1
ATOM 801 C CA . ARG A 1 105 ? 3.414 -3.446 9.563 1.00 98.31 105 ARG A CA 1
ATOM 802 C C . ARG A 1 105 ? 2.085 -2.696 9.653 1.00 98.31 105 ARG A C 1
ATOM 804 O O . ARG A 1 105 ? 1.405 -2.784 10.675 1.00 98.31 105 ARG A O 1
ATOM 811 N N . VAL A 1 106 ? 1.697 -1.975 8.601 1.00 97.25 106 VAL A N 1
ATOM 812 C CA . VAL A 1 106 ? 0.421 -1.241 8.551 1.00 97.2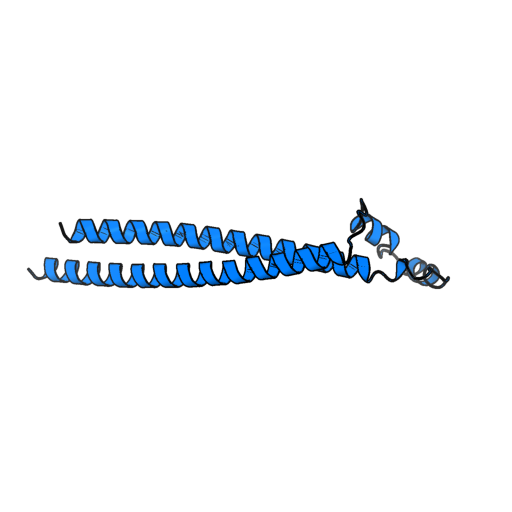5 106 VAL A CA 1
ATOM 813 C C . VAL A 1 106 ? -0.766 -2.208 8.552 1.00 97.25 106 VAL A C 1
ATOM 815 O O . VAL A 1 106 ? -1.733 -1.970 9.272 1.00 97.25 106 VAL A O 1
ATOM 818 N N . VAL A 1 107 ? -0.684 -3.321 7.814 1.00 98.50 107 VAL A N 1
ATOM 819 C CA . VAL A 1 107 ? -1.697 -4.392 7.836 1.00 98.50 107 VAL A CA 1
ATOM 820 C C . VAL A 1 107 ? -1.824 -4.987 9.238 1.00 98.50 107 VAL A C 1
ATOM 822 O O . VAL A 1 107 ? -2.919 -4.986 9.793 1.00 98.50 107 VAL A O 1
ATOM 825 N N . ALA A 1 108 ? -0.711 -5.381 9.864 1.00 98.31 108 ALA A N 1
ATOM 826 C CA . ALA A 1 108 ? -0.725 -5.916 11.227 1.00 98.31 108 ALA A CA 1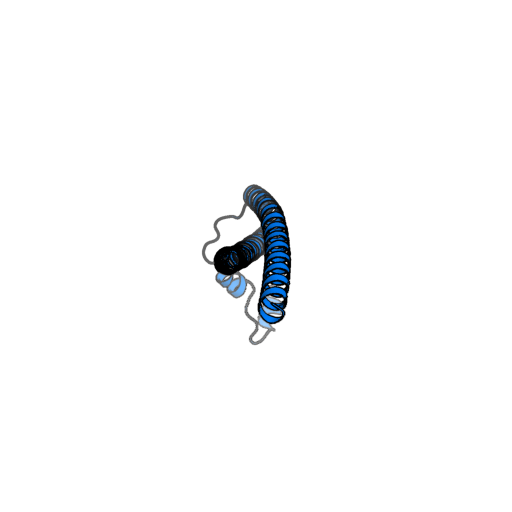
ATOM 827 C C . ALA A 1 108 ? -1.311 -4.916 12.245 1.00 98.31 108 ALA A C 1
ATOM 829 O O . ALA A 1 108 ? -2.050 -5.291 13.157 1.00 98.31 108 ALA A O 1
ATOM 830 N N . THR A 1 109 ? -1.021 -3.623 12.069 1.00 97.69 109 THR A N 1
ATOM 831 C CA . THR A 1 109 ? -1.590 -2.551 12.897 1.00 97.69 109 THR A CA 1
ATOM 832 C C . THR A 1 109 ? -3.100 -2.450 12.697 1.00 97.69 109 THR A C 1
ATOM 834 O O . THR A 1 109 ? -3.842 -2.385 13.675 1.00 97.69 109 THR A O 1
ATOM 837 N N . LEU A 1 110 ? -3.571 -2.483 11.448 1.00 97.94 110 LEU A N 1
ATOM 838 C CA . LEU A 1 110 ? -4.994 -2.418 11.119 1.00 97.94 110 LEU A CA 1
ATOM 839 C C . LEU A 1 110 ? -5.776 -3.589 11.727 1.00 97.94 110 LEU A C 1
ATOM 841 O O . LEU A 1 110 ? -6.873 -3.382 12.257 1.00 97.94 110 LEU A O 1
ATOM 845 N N . ASP A 1 111 ? -5.207 -4.791 11.677 1.00 98.38 111 ASP A N 1
ATOM 846 C CA . ASP A 1 111 ? -5.795 -5.992 12.268 1.00 98.38 111 ASP A CA 1
ATOM 847 C C . ASP A 1 111 ? -5.848 -5.881 13.797 1.00 98.38 111 ASP A C 1
ATOM 849 O O . ASP A 1 111 ?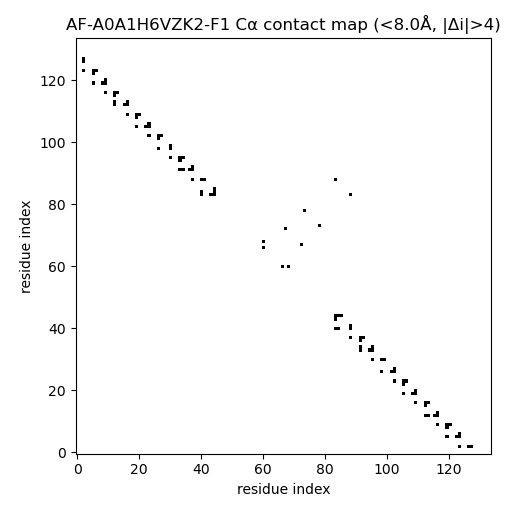 -6.894 -6.127 14.401 1.00 98.38 111 ASP A O 1
ATOM 853 N N . SER A 1 112 ? -4.765 -5.408 14.425 1.00 98.19 112 SER A N 1
ATOM 854 C CA . SER A 1 112 ? -4.714 -5.161 15.872 1.00 98.19 112 SER A CA 1
ATOM 855 C C . SER A 1 112 ? -5.767 -4.145 16.326 1.00 98.19 112 SER A C 1
ATOM 857 O O . SER A 1 112 ? -6.533 -4.432 17.250 1.00 98.19 112 SER A O 1
ATOM 859 N N . VAL A 1 113 ? -5.869 -2.990 15.656 1.00 97.94 113 VAL A N 1
ATOM 860 C CA . VAL A 1 113 ? -6.871 -1.954 15.973 1.00 97.94 113 VAL A CA 1
ATOM 861 C C . VAL A 1 113 ? -8.286 -2.487 15.770 1.00 97.94 113 VAL A C 1
ATOM 863 O O . VAL A 1 113 ? -9.165 -2.251 16.596 1.00 97.94 113 VAL A O 1
ATOM 866 N N . THR A 1 114 ? -8.518 -3.256 14.704 1.00 97.75 114 THR A N 1
ATOM 867 C CA . THR A 1 114 ? -9.825 -3.878 14.459 1.00 97.75 114 THR A CA 1
ATOM 868 C C . THR A 1 114 ? -10.180 -4.866 15.574 1.00 97.75 114 THR A C 1
ATOM 870 O O . THR A 1 114 ? -11.297 -4.825 16.085 1.00 97.75 114 THR A O 1
ATOM 873 N N . GLY A 1 115 ? -9.230 -5.693 16.019 1.00 98.12 115 GLY A N 1
ATOM 874 C CA . GLY A 1 115 ? -9.430 -6.606 17.144 1.00 98.12 115 GLY A CA 1
ATOM 875 C C . GLY A 1 115 ? -9.705 -5.884 18.468 1.00 98.12 115 GLY A C 1
ATOM 876 O O . GLY A 1 115 ? -10.566 -6.313 19.235 1.00 98.12 115 GLY A O 1
ATOM 877 N N . GLN A 1 116 ? -9.016 -4.771 18.734 1.00 97.75 116 GLN A N 1
ATOM 878 C CA . GLN A 1 116 ? -9.279 -3.927 19.906 1.00 97.75 116 GLN A CA 1
ATOM 879 C C . GLN A 1 116 ? -10.681 -3.312 19.851 1.00 97.75 116 GLN A C 1
ATOM 881 O O . GLN A 1 116 ? -11.417 -3.396 20.831 1.00 97.75 116 GLN A O 1
ATOM 886 N N . MET A 1 117 ? -11.085 -2.788 18.691 1.00 97.38 117 MET A N 1
ATOM 887 C CA . MET A 1 117 ? -12.409 -2.197 18.480 1.00 97.38 117 MET A CA 1
ATOM 888 C C . MET A 1 117 ? -13.530 -3.213 18.717 1.00 97.38 117 MET A C 1
ATOM 890 O O . MET A 1 117 ? -14.494 -2.899 19.409 1.00 97.38 117 MET A O 1
ATOM 894 N N . VAL A 1 118 ? -13.395 -4.439 18.200 1.00 97.75 118 VAL A N 1
ATOM 895 C CA . VAL A 1 118 ? -14.380 -5.513 18.422 1.00 97.75 118 VAL A CA 1
ATOM 896 C C . VAL A 1 118 ? -14.500 -5.853 19.909 1.00 97.75 118 VAL A C 1
ATOM 898 O O . VAL A 1 118 ? -15.611 -5.962 20.419 1.00 97.75 118 VAL A O 1
ATOM 901 N N . ARG A 1 119 ? -13.376 -5.959 20.633 1.00 97.00 119 ARG A N 1
ATOM 902 C CA . ARG A 1 119 ? -13.397 -6.204 22.086 1.00 97.00 119 ARG A CA 1
ATOM 903 C C . ARG A 1 119 ? -14.040 -5.055 22.862 1.00 97.00 119 ARG A C 1
ATOM 905 O O . ARG A 1 119 ? -14.799 -5.318 23.786 1.00 97.00 119 ARG A O 1
ATOM 912 N N . ALA A 1 120 ? -13.758 -3.806 22.493 1.00 94.94 120 ALA A N 1
ATOM 913 C CA . ALA A 1 120 ? -14.367 -2.639 23.127 1.00 94.94 120 ALA A CA 1
ATOM 914 C C . ALA A 1 120 ? -15.887 -2.595 22.895 1.00 94.94 120 ALA A C 1
ATOM 916 O O . ALA A 1 120 ? -16.639 -2.368 23.837 1.00 94.94 120 ALA A O 1
ATOM 917 N N . MET A 1 121 ? -16.345 -2.904 21.677 1.00 94.75 121 MET A N 1
ATOM 918 C CA . MET A 1 121 ? -17.775 -3.015 21.364 1.00 94.75 121 MET A CA 1
ATOM 919 C C . MET A 1 121 ? -18.461 -4.141 22.147 1.00 94.75 121 MET A C 1
ATOM 921 O O . MET A 1 121 ? -19.562 -3.938 22.644 1.00 94.75 121 MET A O 1
ATOM 925 N N . ALA A 1 122 ? -17.811 -5.300 22.298 1.00 95.44 122 ALA A N 1
ATOM 926 C CA . ALA A 1 122 ? -18.352 -6.397 23.099 1.00 95.44 122 ALA A CA 1
ATOM 927 C C . ALA A 1 122 ? -18.517 -6.002 24.578 1.00 95.44 122 ALA A C 1
ATOM 929 O O . ALA A 1 122 ? -19.560 -6.272 25.159 1.00 95.44 122 ALA A O 1
ATOM 930 N N . ARG A 1 123 ? -17.527 -5.306 25.162 1.00 94.31 123 ARG A N 1
ATOM 931 C CA . ARG A 1 123 ? -17.623 -4.778 26.537 1.00 94.31 123 ARG A CA 1
ATOM 932 C C . ARG A 1 123 ? -18.717 -3.723 26.693 1.00 94.31 123 ARG A C 1
ATOM 934 O O . ARG A 1 123 ? -19.379 -3.688 27.720 1.00 94.31 123 ARG A O 1
ATOM 941 N N . ALA A 1 124 ? -18.893 -2.848 25.703 1.00 92.00 124 ALA A N 1
ATOM 942 C CA . ALA A 1 124 ? -19.975 -1.865 25.732 1.00 92.00 124 ALA A CA 1
ATOM 943 C C . ALA A 1 124 ? -21.346 -2.555 25.739 1.00 92.00 124 ALA A C 1
ATOM 945 O O . ALA A 1 124 ? -22.190 -2.207 26.552 1.00 92.00 124 ALA A O 1
ATOM 946 N N . HIS A 1 125 ? -21.518 -3.596 24.921 1.00 91.25 125 HIS A N 1
ATOM 947 C CA . HIS A 1 125 ? -22.765 -4.355 24.864 1.00 91.25 125 HIS A CA 1
ATOM 948 C C . HIS A 1 125 ? -23.090 -5.093 26.176 1.00 91.25 125 HIS A C 1
ATOM 950 O O . HIS A 1 125 ? -24.242 -5.115 26.602 1.00 91.25 125 HIS A O 1
ATOM 956 N N . THR A 1 126 ? -22.089 -5.670 26.851 1.00 91.50 126 THR A N 1
ATOM 957 C CA . THR A 1 126 ? -22.309 -6.302 28.166 1.00 91.50 126 THR A CA 1
ATOM 958 C C . THR A 1 126 ? -22.714 -5.284 29.230 1.00 91.50 126 THR A C 1
ATOM 960 O O . THR A 1 126 ? -23.595 -5.563 30.025 1.00 91.50 126 THR A O 1
ATOM 963 N N . VAL A 1 127 ? -22.127 -4.082 29.219 1.00 88.75 127 VAL A N 1
ATOM 964 C CA . VAL A 1 127 ? -22.506 -3.022 30.171 1.00 88.75 127 VAL A CA 1
ATOM 965 C C . VAL A 1 127 ? -23.920 -2.503 29.896 1.00 88.75 127 VAL A C 1
ATOM 967 O O . VAL A 1 127 ? -24.675 -2.300 30.835 1.00 88.75 127 VAL A O 1
ATOM 970 N N . GLU A 1 128 ? -24.300 -2.327 28.627 1.00 85.75 128 GLU A N 1
ATOM 971 C CA . GLU A 1 128 ? -25.659 -1.904 28.251 1.00 85.75 128 GLU A CA 1
ATOM 972 C C . GLU A 1 128 ? -26.723 -2.919 28.699 1.00 85.75 128 GLU A C 1
ATOM 974 O O . GLU A 1 128 ? -27.756 -2.529 29.232 1.00 85.75 128 GLU A O 1
ATOM 979 N N . THR A 1 129 ? -26.458 -4.218 28.533 1.00 88.00 129 THR A N 1
ATOM 980 C CA . THR A 1 129 ? -27.391 -5.281 28.957 1.00 88.00 129 THR A CA 1
ATOM 981 C C . THR A 1 129 ? -27.520 -5.384 30.479 1.00 88.00 129 THR A C 1
ATOM 983 O O . THR A 1 129 ? -28.628 -5.535 30.982 1.00 88.00 129 THR A O 1
ATOM 986 N N . GLU A 1 130 ? -26.425 -5.225 31.226 1.00 86.12 130 GLU A N 1
ATOM 987 C CA . GLU A 1 130 ? -26.459 -5.163 32.696 1.00 86.12 130 GLU A CA 1
ATOM 988 C C . GLU A 1 130 ? -27.195 -3.913 33.218 1.00 86.12 130 GLU A C 1
ATOM 990 O O . GLU A 1 130 ? -27.860 -3.986 34.249 1.00 86.12 130 GLU A O 1
ATOM 995 N N . GLU A 1 131 ? -27.101 -2.774 32.519 1.00 80.12 131 GLU A N 1
ATOM 996 C CA . GLU A 1 131 ? -27.843 -1.546 32.851 1.00 80.12 131 GLU A CA 1
ATOM 997 C C . GLU A 1 131 ? -29.351 -1.657 32.544 1.00 80.12 131 GLU A C 1
ATOM 999 O O . GLU A 1 131 ? -30.143 -1.000 33.214 1.00 80.12 131 GLU A O 1
ATOM 1004 N N . GLU A 1 132 ? -29.766 -2.468 31.563 1.00 76.25 132 GLU A N 1
ATOM 1005 C CA . GLU A 1 132 ? -31.186 -2.719 31.252 1.00 76.25 132 GLU A CA 1
ATOM 1006 C C . GLU A 1 132 ? -31.859 -3.710 32.221 1.00 76.25 132 GLU A C 1
ATOM 1008 O O . GLU A 1 132 ? -33.076 -3.654 32.409 1.00 76.25 132 GLU A O 1
ATOM 1013 N N . GLU A 1 133 ? -31.089 -4.619 32.828 1.00 73.25 133 GLU A N 1
ATOM 1014 C CA . GLU A 1 133 ? -31.587 -5.631 33.773 1.00 73.25 133 GLU A CA 1
ATOM 1015 C C . GLU A 1 133 ? -31.604 -5.164 35.246 1.00 73.25 133 GLU A C 1
ATOM 1017 O O . GLU A 1 133 ? -32.200 -5.843 36.090 1.00 73.25 133 GLU A O 1
ATOM 1022 N N . ALA A 1 134 ? -30.970 -4.027 35.559 1.00 65.38 134 ALA A N 1
ATOM 1023 C CA . ALA A 1 134 ? -30.847 -3.447 36.905 1.00 65.38 134 ALA A CA 1
ATOM 1024 C C . ALA A 1 134 ? -31.914 -2.381 37.216 1.00 65.38 134 ALA A C 1
ATOM 1026 O O . ALA A 1 134 ? -32.387 -2.363 38.380 1.00 65.38 134 ALA A O 1
#

Secondary structure (DSSP, 8-state):
-HHHHHHHHHHHHHHHHHHHHHHHHHHHHHHHHHHHHHHHHHHHHT-GGGS---S-SHHHHTTSTTPPPHHHHHHHH-SS-----HHHHHHHHHHHHHHHHHHHHHHHHHHHHHHHHHHHHHHHHHHHHHHHH-

Foldseek 3Di:
DVLVVLVVVLVVLVVVLVVLVVVLVVLVVVLVVLVVVLVLLVCLVVPCPVVDPPDDQPVVVVVPVPDDDPVNVCCVSCVPCPDRDPVNNVVSVVVSVVSVVVSVVSVVVSVVSVVVSVVSVVVSVVVVVVVVVD